Protein AF-A0A3N5RCT8-F1 (afdb_monomer)

Radius of gyration: 10.47 Å; Cα contacts (8 Å, |Δi|>4): 52; chains: 1; bounding box: 25×23×24 Å

Structure (mmCIF, N/CA/C/O backbone):
data_AF-A0A3N5RCT8-F1
#
_entry.id   AF-A0A3N5RCT8-F1
#
loop_
_atom_site.group_PDB
_atom_site.id
_atom_site.type_symbol
_atom_site.label_atom_id
_atom_site.label_alt_id
_atom_site.label_comp_id
_atom_site.label_asym_id
_atom_site.label_entity_id
_atom_site.label_seq_id
_atom_site.pdbx_PDB_ins_code
_atom_site.Cartn_x
_atom_site.Cartn_y
_atom_site.Cartn_z
_atom_site.occupancy
_atom_site.B_iso_or_equiv
_atom_site.auth_seq_id
_atom_site.auth_comp_id
_atom_site.auth_asym_id
_atom_site.auth_atom_id
_atom_site.pdbx_PDB_model_num
ATOM 1 N N . MET A 1 1 ? -11.870 2.399 7.479 1.00 85.44 1 MET A N 1
ATOM 2 C CA . MET A 1 1 ? -11.422 1.478 6.418 1.00 85.44 1 MET A CA 1
ATOM 3 C C . MET A 1 1 ? -11.034 2.315 5.218 1.00 85.44 1 MET A C 1
ATOM 5 O O . MET A 1 1 ? -11.886 3.020 4.688 1.00 85.44 1 MET A O 1
ATOM 9 N N . TYR A 1 2 ? -9.756 2.284 4.865 1.00 95.25 2 TYR A N 1
ATOM 10 C CA . TYR A 1 2 ? -9.172 2.997 3.737 1.00 95.25 2 TYR A CA 1
ATOM 11 C C . TYR A 1 2 ? -8.963 2.035 2.571 1.00 95.25 2 TYR A C 1
ATOM 13 O O . TYR A 1 2 ? -8.710 0.843 2.775 1.00 95.25 2 TYR A O 1
ATOM 21 N N . THR A 1 3 ? -9.038 2.565 1.353 1.00 96.25 3 THR A N 1
ATOM 22 C CA . THR A 1 3 ? -8.731 1.829 0.125 1.00 96.25 3 THR A CA 1
ATOM 23 C C . TH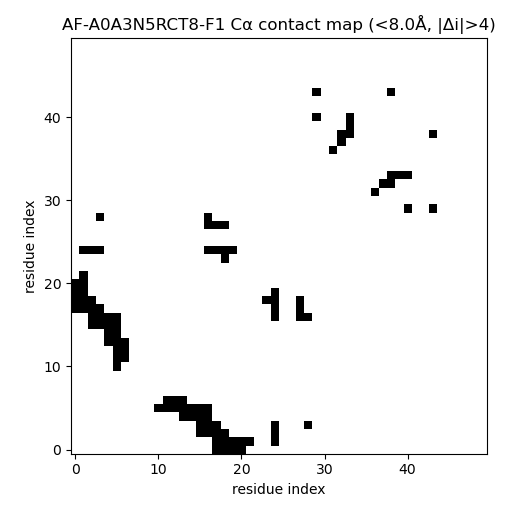R A 1 3 ? -8.017 2.738 -0.865 1.00 96.25 3 THR A C 1
ATOM 25 O O . THR A 1 3 ? -8.408 3.895 -1.006 1.00 96.25 3 THR A O 1
ATOM 28 N N . ILE A 1 4 ? -7.026 2.209 -1.577 1.00 94.38 4 ILE A 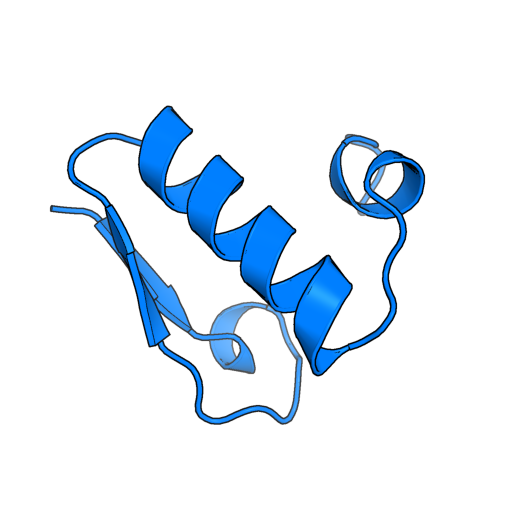N 1
ATOM 29 C CA . ILE A 1 4 ? -6.322 2.909 -2.650 1.00 94.38 4 ILE A CA 1
ATOM 30 C C . ILE A 1 4 ? -6.172 1.957 -3.829 1.00 94.38 4 ILE A C 1
ATOM 32 O O . ILE A 1 4 ? -5.694 0.832 -3.665 1.00 94.38 4 ILE A O 1
ATOM 36 N N . SER A 1 5 ? -6.624 2.374 -5.010 1.00 95.75 5 SER A N 1
ATOM 37 C CA . SER A 1 5 ? -6.355 1.619 -6.229 1.00 95.75 5 SER A CA 1
ATOM 38 C C . SER A 1 5 ? -5.078 2.125 -6.885 1.00 95.75 5 SER A C 1
ATOM 40 O O . SER A 1 5 ? -4.783 3.321 -6.876 1.00 95.75 5 SER A O 1
ATOM 42 N N . CYS A 1 6 ? -4.323 1.224 -7.507 1.00 94.12 6 CYS A N 1
ATOM 43 C CA . CYS A 1 6 ? -3.150 1.625 -8.279 1.00 94.12 6 CYS A CA 1
ATOM 44 C C . CYS A 1 6 ? -3.522 2.554 -9.451 1.00 94.12 6 CYS A C 1
ATOM 46 O O . CYS A 1 6 ? -2.725 3.403 -9.848 1.00 94.12 6 CYS A O 1
ATOM 48 N N . ARG A 1 7 ? -4.757 2.454 -9.956 1.00 94.69 7 ARG A N 1
ATOM 49 C CA . ARG A 1 7 ? -5.288 3.352 -10.990 1.00 94.69 7 ARG A CA 1
ATOM 50 C C . ARG A 1 7 ? -5.495 4.776 -10.492 1.00 94.69 7 ARG A C 1
ATOM 52 O O . ARG A 1 7 ? -5.224 5.704 -11.249 1.00 94.69 7 ARG A O 1
ATOM 59 N N . ASP A 1 8 ? -5.907 4.957 -9.237 1.00 91.94 8 ASP A N 1
ATOM 60 C CA . ASP A 1 8 ? -6.075 6.291 -8.640 1.00 91.94 8 ASP A CA 1
ATOM 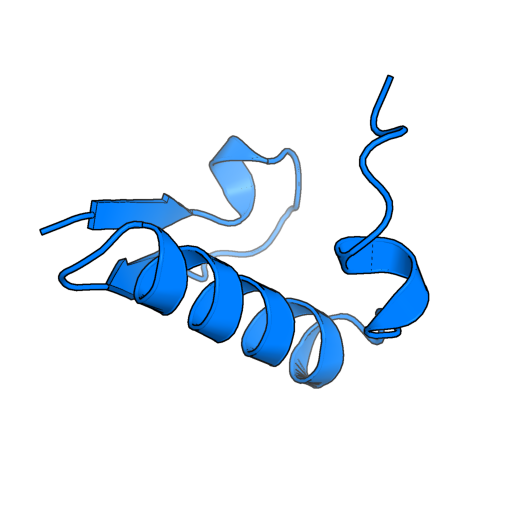61 C C . ASP A 1 8 ? -4.746 7.057 -8.567 1.00 91.94 8 ASP A C 1
ATOM 63 O O . ASP A 1 8 ? -4.731 8.281 -8.669 1.00 91.94 8 ASP A O 1
ATOM 67 N N . VAL A 1 9 ? -3.621 6.341 -8.459 1.00 88.19 9 VAL A N 1
ATOM 68 C CA . VAL A 1 9 ? -2.264 6.918 -8.469 1.00 88.19 9 VAL A CA 1
ATOM 69 C C . VAL A 1 9 ? -1.611 6.909 -9.859 1.00 88.19 9 VAL A C 1
ATOM 71 O O . VAL A 1 9 ? -0.407 7.112 -9.989 1.00 88.19 9 VAL A O 1
ATOM 74 N N . GLY A 1 10 ? -2.392 6.674 -10.920 1.00 88.75 10 GLY A N 1
ATOM 75 C CA . GLY A 1 10 ? -1.928 6.764 -12.307 1.00 88.75 10 GLY A CA 1
ATOM 76 C C . GLY A 1 10 ? -1.153 5.545 -12.816 1.00 88.75 10 GLY A C 1
ATOM 77 O O . GLY A 1 10 ? -0.466 5.637 -13.835 1.00 88.75 10 GLY A O 1
ATOM 78 N N . ARG A 1 11 ? -1.247 4.394 -12.138 1.00 88.00 11 ARG A N 1
ATOM 79 C CA . ARG A 1 11 ? -0.642 3.135 -12.586 1.00 88.00 11 ARG A CA 1
ATOM 80 C C . ARG A 1 11 ? -1.673 2.260 -13.293 1.00 88.00 11 ARG A C 1
ATOM 82 O O . ARG A 1 11 ? -2.788 2.078 -12.812 1.00 88.00 11 ARG A O 1
ATOM 89 N N . ASP A 1 12 ? -1.275 1.651 -14.405 1.00 94.06 12 ASP A N 1
ATOM 90 C CA . ASP A 1 12 ? -2.092 0.648 -15.095 1.00 94.06 12 ASP A CA 1
ATOM 91 C C . ASP A 1 12 ? -1.982 -0.709 -14.374 1.00 94.06 12 ASP A C 1
ATOM 93 O O . ASP A 1 12 ? -1.266 -1.614 -14.793 1.00 94.06 12 ASP A O 1
ATOM 97 N N . CYS A 1 13 ? -2.607 -0.799 -13.198 1.00 95.06 13 CYS A N 1
ATOM 98 C CA . CYS A 1 13 ? -2.664 -2.000 -12.366 1.00 95.06 13 CYS A CA 1
ATOM 99 C C . CYS A 1 13 ? -4.036 -2.088 -11.685 1.00 95.06 13 CYS A C 1
ATOM 101 O O . CYS A 1 13 ? -4.519 -1.107 -11.124 1.00 95.06 13 CYS A O 1
ATOM 103 N N . ASP A 1 14 ? -4.670 -3.260 -11.733 1.00 96.06 14 ASP A N 1
ATOM 104 C CA . ASP A 1 14 ? -5.999 -3.520 -11.156 1.00 96.06 14 ASP A CA 1
ATOM 105 C C . ASP A 1 14 ? -5.996 -3.739 -9.633 1.00 96.06 14 ASP A C 1
ATOM 107 O O . ASP A 1 14 ? -7.051 -3.969 -9.040 1.00 96.06 14 ASP A O 1
ATOM 111 N N . CYS A 1 15 ? -4.830 -3.697 -8.982 1.00 96.06 15 CYS A N 1
ATOM 112 C CA . CYS A 1 15 ? -4.746 -3.926 -7.546 1.00 96.06 15 CYS A CA 1
ATOM 113 C C . CYS A 1 15 ? -5.449 -2.809 -6.760 1.00 96.06 15 CYS A C 1
ATOM 115 O O . CYS A 1 15 ? -5.272 -1.614 -7.023 1.00 96.06 15 CYS A O 1
ATOM 117 N N . VAL A 1 16 ? -6.235 -3.221 -5.764 1.00 96.69 16 VAL A N 1
ATOM 118 C CA . VAL A 1 16 ? -6.846 -2.340 -4.769 1.00 96.69 16 VAL A CA 1
ATOM 119 C C . VAL A 1 16 ? -6.323 -2.753 -3.406 1.00 96.69 16 VAL A C 1
ATOM 121 O O . VAL A 1 16 ? -6.600 -3.853 -2.925 1.00 96.69 16 VAL A O 1
ATOM 124 N N . VAL A 1 17 ? -5.571 -1.858 -2.784 1.00 95.81 17 VAL A N 1
ATOM 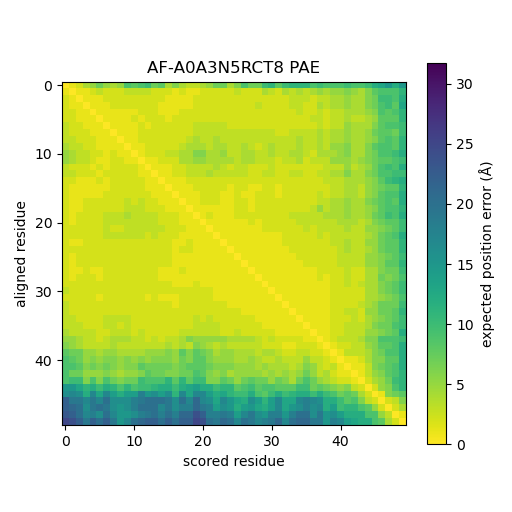125 C CA . VAL A 1 17 ? -4.981 -2.062 -1.466 1.00 95.81 17 VAL A CA 1
ATOM 126 C C . VAL A 1 17 ? -5.934 -1.530 -0.404 1.00 95.81 17 VAL A C 1
ATOM 128 O O . VAL A 1 17 ? -6.594 -0.510 -0.600 1.00 95.81 17 VAL A O 1
ATOM 131 N N . GLN A 1 18 ? -6.017 -2.229 0.726 1.00 95.88 18 GLN A N 1
ATOM 132 C CA . GLN A 1 18 ? -6.896 -1.885 1.842 1.00 95.88 18 GLN A CA 1
ATOM 133 C C . GLN A 1 18 ? -6.096 -1.766 3.146 1.00 95.88 18 GLN A C 1
ATOM 135 O O . GLN A 1 18 ? -5.060 -2.416 3.303 1.00 95.88 18 GLN A O 1
ATOM 140 N N . GLY A 1 19 ? -6.585 -0.953 4.084 1.00 95.94 19 GLY A N 1
ATOM 141 C CA . GLY A 1 19 ? -6.023 -0.816 5.433 1.00 95.94 19 GLY A CA 1
ATOM 142 C C . GLY A 1 19 ? -7.030 -0.225 6.421 1.00 95.94 19 GLY A C 1
ATOM 143 O O . GLY A 1 19 ? -7.996 0.435 6.020 1.00 95.94 19 GLY A O 1
ATOM 144 N N . GLU A 1 20 ? -6.851 -0.469 7.720 1.00 96.19 20 GLU A N 1
ATOM 145 C CA . GLU A 1 20 ? -7.745 0.095 8.742 1.00 96.19 20 GLU A CA 1
ATOM 146 C C . GLU A 1 20 ? -7.335 1.521 9.119 1.00 96.19 20 GLU A C 1
ATOM 148 O O . GLU A 1 20 ? -8.201 2.376 9.329 1.00 96.19 20 GLU A O 1
ATOM 153 N N . THR A 1 21 ? -6.029 1.789 9.093 1.00 96.25 21 THR A N 1
ATOM 154 C CA . THR A 1 21 ? -5.406 3.094 9.344 1.00 96.25 21 THR A CA 1
ATOM 155 C C . THR A 1 21 ? -4.655 3.626 8.120 1.00 96.25 21 THR A C 1
ATOM 157 O O . THR A 1 21 ? -4.370 2.886 7.177 1.00 96.25 21 THR A O 1
ATOM 160 N N . GLU A 1 22 ? -4.322 4.920 8.133 1.00 92.75 22 GLU A N 1
ATOM 161 C CA . GLU A 1 22 ? -3.501 5.551 7.088 1.00 92.75 22 GLU A CA 1
ATOM 162 C C . GLU A 1 22 ? -2.097 4.927 7.009 1.00 92.75 22 GLU A C 1
ATOM 164 O O . GLU A 1 22 ? -1.575 4.691 5.924 1.00 92.75 22 GLU A O 1
ATOM 169 N N . GLU A 1 23 ? -1.503 4.590 8.155 1.00 93.00 23 GLU A N 1
ATOM 170 C CA . GLU A 1 23 ? -0.191 3.939 8.203 1.00 93.00 23 GLU A CA 1
ATOM 171 C C . GLU A 1 23 ? -0.231 2.544 7.565 1.00 93.00 23 GLU A C 1
ATOM 173 O O . GLU A 1 23 ? 0.616 2.212 6.734 1.00 93.00 23 GLU A O 1
ATOM 178 N N . GLU A 1 24 ? -1.246 1.741 7.894 1.00 94.62 24 GLU A N 1
ATOM 179 C CA . GLU A 1 24 ? -1.395 0.402 7.322 1.00 94.62 24 GLU A CA 1
ATOM 180 C C . GLU A 1 24 ? -1.628 0.431 5.819 1.00 94.62 24 GLU A C 1
ATOM 182 O O . GLU A 1 24 ? -1.021 -0.360 5.098 1.00 94.62 24 GLU A O 1
ATOM 187 N N . ILE A 1 25 ? -2.483 1.330 5.321 1.00 94.31 25 ILE A N 1
ATOM 188 C CA . ILE A 1 25 ? -2.727 1.385 3.879 1.00 94.31 25 ILE A CA 1
ATOM 189 C C . ILE A 1 25 ? -1.484 1.833 3.112 1.00 94.31 25 ILE A C 1
ATOM 191 O O . ILE A 1 25 ? -1.190 1.260 2.064 1.00 94.31 25 ILE A O 1
ATOM 195 N N . MET A 1 26 ? -0.718 2.787 3.647 1.00 91.62 26 MET A N 1
ATOM 196 C CA . MET A 1 26 ? 0.534 3.232 3.033 1.00 91.62 26 MET A CA 1
ATOM 197 C C . MET A 1 26 ? 1.585 2.122 3.042 1.00 91.62 26 MET A C 1
ATOM 199 O O . MET A 1 26 ? 2.236 1.888 2.024 1.00 91.62 26 MET A O 1
ATOM 203 N N . LYS A 1 27 ? 1.706 1.379 4.148 1.00 93.12 27 LYS A N 1
ATOM 204 C CA . LYS A 1 27 ? 2.593 0.215 4.234 1.00 93.12 27 LYS A CA 1
ATOM 205 C C . LYS A 1 27 ? 2.202 -0.866 3.226 1.00 93.12 27 LYS A C 1
ATOM 207 O O . LYS A 1 27 ? 3.051 -1.330 2.469 1.00 93.12 27 LYS A O 1
ATOM 212 N N . ASN A 1 28 ? 0.923 -1.230 3.171 1.00 94.69 28 ASN A N 1
ATOM 213 C CA . ASN A 1 28 ? 0.432 -2.257 2.254 1.00 94.69 28 ASN A CA 1
ATOM 214 C C . ASN A 1 28 ? 0.621 -1.832 0.786 1.00 94.69 28 ASN A C 1
ATOM 216 O O . ASN A 1 28 ? 0.984 -2.654 -0.056 1.00 94.69 28 ASN A O 1
ATOM 220 N N . ALA A 1 29 ? 0.415 -0.547 0.477 1.00 93.69 29 ALA A N 1
ATOM 221 C CA . ALA A 1 29 ? 0.624 -0.007 -0.863 1.00 93.69 29 ALA A CA 1
ATOM 222 C C . ALA A 1 29 ? 2.108 -0.023 -1.244 1.00 93.69 29 ALA A C 1
ATOM 224 O O . ALA A 1 29 ? 2.446 -0.408 -2.365 1.00 93.69 29 ALA A O 1
ATOM 225 N N . ALA A 1 30 ? 2.993 0.315 -0.301 1.00 92.94 30 ALA A N 1
ATOM 226 C CA . ALA A 1 30 ? 4.432 0.242 -0.502 1.00 92.94 30 ALA A CA 1
ATOM 227 C C . ALA A 1 30 ? 4.899 -1.197 -0.763 1.00 92.94 30 ALA A C 1
ATOM 229 O O . ALA A 1 30 ? 5.633 -1.443 -1.719 1.00 92.94 3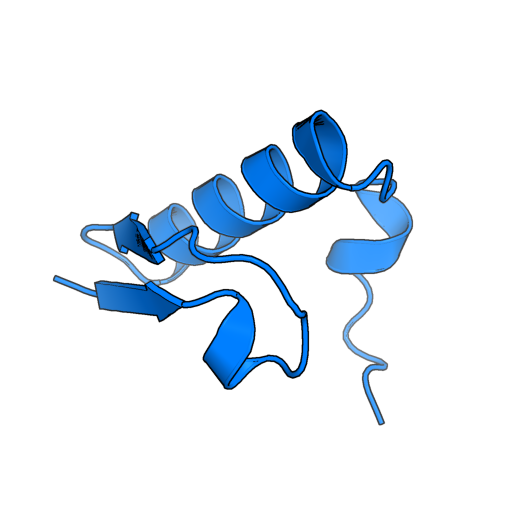0 ALA A O 1
ATOM 230 N N . GLU A 1 31 ? 4.421 -2.166 0.023 1.00 94.44 31 GLU A N 1
ATOM 231 C CA . GLU A 1 31 ? 4.750 -3.581 -0.179 1.00 94.44 31 GLU A CA 1
ATOM 232 C C . GLU A 1 31 ? 4.335 -4.088 -1.563 1.00 94.44 31 GLU A C 1
ATOM 234 O O . GLU A 1 31 ? 5.108 -4.798 -2.210 1.00 94.44 31 GLU A O 1
ATOM 239 N N . HIS A 1 32 ? 3.139 -3.721 -2.029 1.00 94.88 32 HIS A N 1
ATOM 240 C CA . HIS A 1 32 ? 2.676 -4.076 -3.369 1.00 94.88 32 HIS A CA 1
ATOM 241 C C . HIS A 1 32 ? 3.539 -3.423 -4.455 1.00 94.88 32 HIS A C 1
ATOM 243 O O . HIS A 1 32 ? 4.011 -4.101 -5.366 1.00 94.88 32 HIS A O 1
ATOM 249 N N . ALA A 1 33 ? 3.820 -2.125 -4.335 1.00 93.31 33 ALA A N 1
ATOM 250 C CA . ALA A 1 33 ? 4.660 -1.412 -5.289 1.00 93.31 33 ALA A CA 1
ATOM 251 C C . ALA A 1 33 ? 6.075 -2.019 -5.392 1.00 93.31 33 ALA A C 1
ATOM 253 O O . ALA A 1 33 ? 6.601 -2.170 -6.497 1.00 93.31 33 ALA A O 1
ATOM 254 N N . VAL A 1 34 ? 6.680 -2.441 -4.277 1.00 93.06 34 VAL A N 1
ATOM 255 C CA . VAL A 1 34 ? 7.986 -3.121 -4.292 1.00 93.06 34 VAL A CA 1
ATOM 256 C C . VAL A 1 34 ? 7.896 -4.491 -4.971 1.00 93.06 34 VAL A C 1
ATOM 258 O O . VAL A 1 34 ? 8.698 -4.796 -5.856 1.00 93.06 34 VAL A O 1
ATOM 261 N N . LYS A 1 35 ? 6.917 -5.318 -4.587 1.00 94.25 35 LYS A N 1
ATOM 262 C CA . LYS A 1 35 ? 6.814 -6.719 -5.034 1.00 94.25 35 LYS A CA 1
ATOM 263 C C . LYS A 1 35 ? 6.370 -6.857 -6.491 1.00 94.25 35 LYS A C 1
ATOM 265 O O . LYS A 1 35 ? 6.958 -7.643 -7.228 1.00 94.25 35 LYS A O 1
ATOM 270 N N . ASP A 1 36 ? 5.358 -6.101 -6.901 1.00 94.44 36 ASP A N 1
ATOM 271 C CA . ASP A 1 36 ? 4.693 -6.262 -8.200 1.00 94.44 36 ASP A CA 1
ATOM 272 C C . ASP A 1 36 ? 5.170 -5.255 -9.253 1.00 94.44 36 ASP A C 1
ATOM 274 O O . ASP A 1 36 ? 4.973 -5.457 -10.455 1.00 94.44 36 ASP A O 1
ATOM 278 N N . HIS A 1 37 ? 5.790 -4.151 -8.831 1.00 91.12 37 HIS A N 1
ATOM 279 C CA . HIS A 1 37 ? 6.211 -3.078 -9.736 1.00 91.12 37 HIS A CA 1
ATOM 280 C C . HIS A 1 37 ? 7.700 -2.733 -9.640 1.00 91.12 37 HIS A C 1
ATOM 282 O O . HIS A 1 37 ? 8.173 -1.913 -10.427 1.00 91.12 37 HIS A O 1
ATOM 288 N N . GLY A 1 38 ? 8.447 -3.386 -8.743 1.00 89.31 38 GLY A N 1
ATOM 289 C CA . GLY A 1 38 ? 9.899 -3.247 -8.642 1.00 89.31 38 GLY A CA 1
ATOM 290 C C . GLY A 1 38 ? 10.365 -1.887 -8.124 1.00 89.31 38 GLY A C 1
ATOM 291 O O . GLY A 1 38 ? 11.522 -1.528 -8.344 1.00 89.31 38 GLY A O 1
ATOM 292 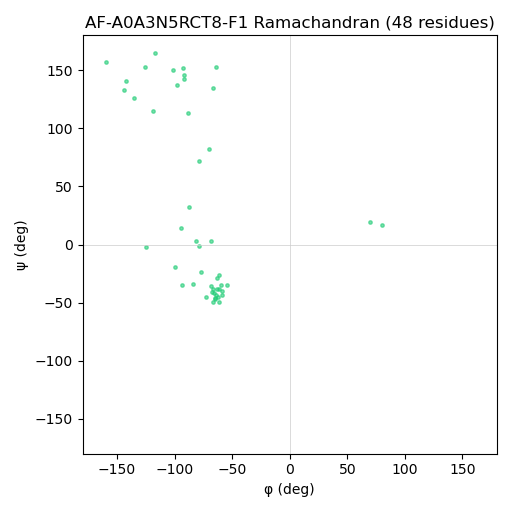N N . TYR A 1 39 ? 9.486 -1.128 -7.461 1.00 88.69 39 TYR A N 1
ATOM 293 C CA . TYR A 1 39 ? 9.901 0.069 -6.734 1.00 88.69 39 TYR A CA 1
ATOM 294 C C . TYR A 1 39 ? 10.837 -0.314 -5.589 1.00 88.69 39 TYR A C 1
ATOM 296 O O . TYR A 1 39 ? 10.751 -1.415 -5.041 1.00 88.69 39 TYR A O 1
ATOM 304 N N . LYS A 1 40 ? 11.722 0.597 -5.194 1.00 86.94 40 LYS A N 1
ATOM 305 C CA . LYS A 1 40 ? 12.432 0.465 -3.923 1.00 86.94 40 LYS A CA 1
ATOM 306 C C . LYS A 1 40 ? 11.660 1.209 -2.851 1.00 86.94 40 LYS A C 1
ATOM 308 O O . LYS A 1 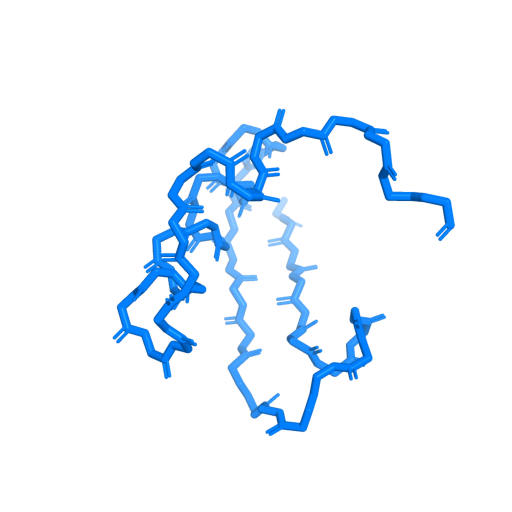40 ? 11.006 2.208 -3.129 1.00 86.94 40 LYS A O 1
ATOM 313 N N . GLU A 1 41 ? 11.782 0.757 -1.611 1.00 80.75 41 GLU A N 1
ATOM 314 C CA . GLU A 1 41 ? 11.186 1.446 -0.460 1.00 80.75 41 GLU A CA 1
ATOM 315 C C . GLU A 1 41 ? 11.621 2.923 -0.400 1.00 80.75 41 GLU A C 1
ATOM 317 O O . GLU A 1 41 ? 10.818 3.803 -0.102 1.00 80.75 41 GLU A O 1
ATOM 322 N N . GLU A 1 42 ? 12.865 3.195 -0.799 1.00 79.94 42 GLU A N 1
ATOM 323 C CA . GLU A 1 42 ? 13.457 4.532 -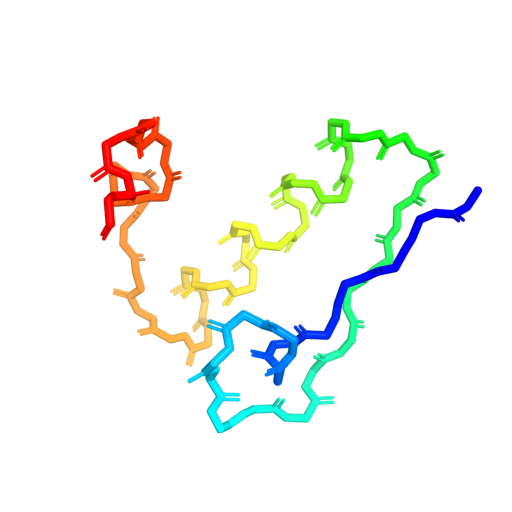0.915 1.00 79.94 42 GLU A CA 1
ATOM 324 C C . GLU A 1 42 ? 12.703 5.447 -1.901 1.00 79.94 42 GLU A C 1
ATOM 326 O O . GLU A 1 42 ? 12.592 6.648 -1.660 1.00 79.94 42 GLU A O 1
ATOM 331 N N . ASP A 1 43 ? 12.156 4.887 -2.987 1.00 76.38 43 ASP A N 1
ATOM 332 C CA . ASP A 1 43 ? 11.408 5.631 -4.011 1.00 76.38 43 ASP A CA 1
ATOM 333 C C . ASP A 1 43 ? 9.981 5.975 -3.548 1.00 76.38 43 ASP A C 1
ATOM 335 O O . ASP A 1 43 ? 9.370 6.918 -4.047 1.00 76.38 43 ASP A O 1
ATOM 339 N N . ILE A 1 44 ? 9.440 5.209 -2.595 1.00 75.81 44 ILE A N 1
ATOM 340 C CA . ILE A 1 44 ? 8.055 5.332 -2.111 1.00 75.81 44 ILE A CA 1
ATOM 341 C C . ILE A 1 44 ? 7.986 6.242 -0.882 1.00 75.81 44 ILE A C 1
ATOM 343 O O . ILE A 1 44 ? 7.027 6.992 -0.713 1.00 75.81 44 ILE A O 1
ATOM 347 N N . MET A 1 45 ? 9.011 6.203 -0.029 1.00 67.19 45 MET A N 1
ATOM 348 C CA . MET A 1 45 ? 9.092 7.013 1.190 1.00 67.19 45 MET A CA 1
ATOM 349 C C . MET A 1 45 ? 9.571 8.451 0.943 1.00 67.19 45 MET A C 1
ATOM 351 O O . MET A 1 45 ? 9.722 9.206 1.903 1.00 67.19 45 MET A O 1
ATOM 355 N N . ASN A 1 46 ? 9.812 8.854 -0.311 1.00 59.31 46 ASN A N 1
ATOM 356 C CA . ASN A 1 46 ? 10.228 10.217 -0.617 1.00 59.31 46 ASN A CA 1
ATOM 357 C C . ASN A 1 46 ? 9.004 11.141 -0.829 1.00 59.31 46 ASN A C 1
ATOM 359 O O . ASN A 1 46 ? 8.287 10.981 -1.819 1.00 59.31 46 ASN A O 1
ATOM 363 N N . PRO A 1 47 ? 8.761 12.137 0.048 1.00 56.25 47 PRO A N 1
ATOM 364 C CA . PRO A 1 47 ? 7.625 13.059 -0.052 1.00 56.25 47 PRO A CA 1
ATOM 365 C C . PRO A 1 47 ? 7.690 14.038 -1.242 1.00 56.25 47 PRO A C 1
ATOM 367 O O . PRO A 1 47 ? 6.809 14.883 -1.381 1.00 56.25 47 PRO A O 1
ATOM 370 N N . GLU A 1 48 ? 8.697 13.948 -2.114 1.00 54.75 48 GLU A N 1
ATOM 371 C CA . GLU A 1 48 ? 8.852 14.813 -3.293 1.00 54.75 48 GLU A CA 1
ATOM 372 C C . GLU A 1 48 ? 8.117 14.314 -4.552 1.00 54.75 48 GLU A C 1
ATOM 374 O O . GLU A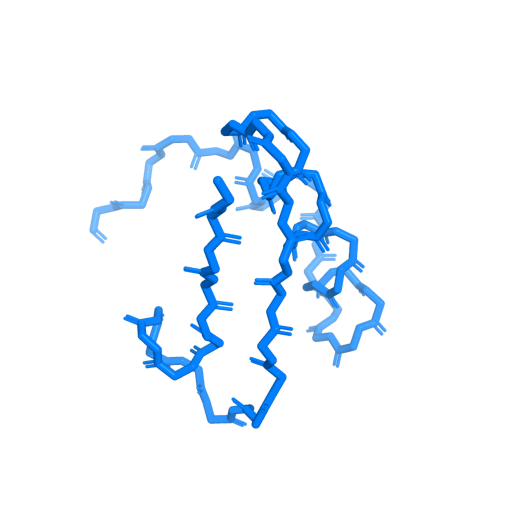 1 48 ? 8.550 14.580 -5.674 1.00 54.75 48 GLU A O 1
ATOM 379 N N . MET A 1 49 ? 6.976 13.635 -4.396 1.00 52.72 49 MET A N 1
ATOM 380 C CA . MET A 1 49 ? 6.049 13.413 -5.512 1.00 52.72 49 MET A CA 1
ATOM 381 C C . MET A 1 49 ? 5.387 14.751 -5.896 1.00 52.72 49 MET A C 1
ATOM 383 O O . MET A 1 49 ? 4.304 15.085 -5.417 1.00 52.72 49 MET A O 1
ATOM 387 N N . LYS A 1 50 ? 6.093 15.556 -6.698 1.00 37.97 50 LYS A N 1
ATOM 388 C CA . LYS A 1 50 ? 5.552 16.722 -7.412 1.00 37.97 50 LYS A CA 1
ATOM 389 C C . LYS A 1 50 ? 4.830 16.315 -8.687 1.00 37.97 50 LYS A C 1
ATOM 391 O O . LYS A 1 50 ? 5.340 15.411 -9.385 1.00 37.97 50 LYS A O 1
#

pLDDT: mean 87.46, std 13.38, range [37.97, 96.69]

Solvent-accessible surface area (backbone atoms only — not comparable to full-atom values): 3091 Å² total; per-residue (Å²): 116,48,75,50,43,38,50,82,76,75,38,99,45,92,56,69,40,62,21,76,46,74,68,48,29,52,51,49,44,47,54,46,38,34,74,78,66,68,46,51,72,73,71,68,74,46,89,79,82,122

Nearest PDB structures (foldseek):
  6n55-assembly2_G  TM=8.710E-01  e=3.170E+00  Homo sapiens
  4v9f-assembly1_6  TM=6.250E-01  e=5.185E+00  Haloarcula marismortui ATCC 43049
  8tlz-assembly2_B  TM=4.772E-01  e=7.368E+00  Homo sapiens

Mean predicted aligned error: 4.49 Å

Foldseek 3Di:
DDKDAPVVVPDPDRDIFDDPDPVRSLVRVLVCCCPVVVDDNVNSPDPPPD

Sequence (50 aa):
MYTISCRDVGRDCDCVVQGETEEEIMKNAAEHAVKDHGYKEEDIMNPEMK

Secondary structure (DSSP, 8-state):
-EEEETTTTT-S---EEEESSHHHHHHHHHHHHHHHH---HHHHS-S---